Protein AF-A0AAV5VRU4-F1 (afdb_monomer)

Organism: NCBI:txid1538716

Sequence (113 aa):
GLPNIFQPGEAIVFGYFFLVVPVAFGYLAVTRVRVSSKDISRKERVRERERFLIKILTIHALLPLTMFFALCCSASVMLGFYHPELESLTFMMGMIPPVLNPVITVWFMKPYR

Foldseek 3Di:
DQDDCVPVVSVVVLVVLVPPLVVVLVVLVVVLVVLVVVLPDDDPVVVVVSVVVNVLSVLVNVLSVLQVQLNVLVVCVVVVVDDPVSVVSSVVSVVVNVVVPVVSVVVVVPDDD

Solvent-accessible surface area (backbone atoms only — not comparable to full-atom values): 6425 Å² total; per-residue (Å²): 128,82,77,58,64,88,41,70,70,49,35,52,53,50,51,48,51,66,52,50,50,57,51,52,38,51,53,46,52,52,50,51,52,56,54,64,66,60,62,84,79,64,60,74,82,55,50,57,60,48,52,53,51,49,51,53,49,54,56,61,49,48,44,45,51,38,44,50,51,21,49,54,42,50,51,43,38,72,74,67,58,77,46,74,66,50,56,53,49,25,54,56,34,59,48,47,46,75,59,46,52,58,54,51,51,60,67,67,60,59,76,94,123

Radius of gyration: 18.15 Å; Cα contacts (8 Å, |Δi|>4): 58; chains: 1; bounding box: 44×24×53 Å

Secondary structure (DSSP, 8-state):
----TTSHHHHHHHHHHHHHHHHHHHHHHHHHHHHHHHGGG--HHHHHHHHHHHHHHHHHHHHHHHHHHHHHHHHHHHTT---HHHHHHHHHHHHHHHHHHHHHHHHH-----

Mean predicted aligned error: 10.63 Å

Structure (mmCIF, N/CA/C/O backbone):
data_AF-A0AAV5VRU4-F1
#
_entry.id   AF-A0AAV5VRU4-F1
#
loop_
_atom_site.group_PDB
_atom_site.id
_atom_site.type_symbol
_atom_site.label_atom_id
_atom_site.label_alt_id
_atom_site.label_comp_id
_atom_site.label_asym_id
_atom_site.label_entity_id
_atom_site.label_seq_id
_atom_site.pdbx_PDB_ins_code
_atom_site.Cartn_x
_atom_site.Cartn_y
_atom_site.Cartn_z
_atom_site.occupancy
_atom_site.B_iso_or_equiv
_atom_site.auth_seq_id
_atom_site.auth_comp_id
_atom_site.auth_asym_id
_atom_site.auth_atom_id
_atom_site.pdbx_PDB_model_num
ATOM 1 N N . GLY A 1 1 ? 4.895 -6.724 -17.578 1.00 56.03 1 GLY A N 1
ATOM 2 C CA . GLY A 1 1 ? 5.966 -5.729 -17.449 1.00 56.03 1 GLY A CA 1
ATOM 3 C C . GLY A 1 1 ? 5.362 -4.452 -16.929 1.00 56.03 1 GLY A C 1
ATOM 4 O O . GLY A 1 1 ? 4.204 -4.192 -17.245 1.00 56.03 1 GLY A O 1
ATOM 5 N N . LEU A 1 2 ? 6.104 -3.708 -16.112 1.00 60.56 2 LEU A N 1
ATOM 6 C CA . LEU A 1 2 ? 5.722 -2.365 -15.670 1.00 60.56 2 LEU A CA 1
ATOM 7 C C . LEU A 1 2 ? 5.280 -1.487 -16.860 1.00 60.56 2 LEU A C 1
ATOM 9 O O . LEU A 1 2 ? 5.852 -1.616 -17.946 1.00 60.56 2 LEU A O 1
ATOM 13 N N . PRO A 1 3 ? 4.267 -0.621 -16.668 1.00 61.91 3 PRO A N 1
ATOM 14 C CA . PRO A 1 3 ? 3.760 0.250 -17.721 1.00 61.91 3 PRO A CA 1
ATOM 15 C C . PRO A 1 3 ? 4.874 1.133 -18.293 1.00 61.91 3 PRO A C 1
ATOM 17 O O . PRO A 1 3 ? 5.685 1.707 -17.561 1.00 61.91 3 PRO A O 1
ATOM 20 N N . ASN A 1 4 ? 4.904 1.231 -19.616 1.00 66.75 4 ASN A N 1
ATOM 21 C CA . ASN A 1 4 ? 5.829 2.045 -20.375 1.00 66.75 4 ASN A CA 1
ATOM 22 C C . ASN A 1 4 ? 5.389 3.512 -20.270 1.00 66.75 4 ASN A C 1
ATOM 24 O O . ASN A 1 4 ? 4.508 3.979 -20.986 1.00 66.75 4 ASN A O 1
ATOM 28 N N . ILE A 1 5 ? 6.059 4.272 -19.407 1.00 63.94 5 ILE A N 1
ATOM 29 C CA . ILE A 1 5 ? 5.845 5.717 -19.184 1.00 63.94 5 ILE A CA 1
ATOM 30 C C . ILE A 1 5 ? 5.956 6.592 -20.446 1.00 63.94 5 ILE A C 1
ATOM 32 O O . ILE A 1 5 ? 5.532 7.744 -20.432 1.00 63.94 5 ILE A O 1
ATOM 36 N N . PHE A 1 6 ? 6.488 6.065 -21.550 1.00 68.00 6 PHE A N 1
ATOM 37 C CA . PHE A 1 6 ? 6.502 6.748 -22.847 1.00 68.00 6 PHE A CA 1
ATOM 38 C C . PHE A 1 6 ? 5.152 6.703 -23.578 1.00 68.00 6 PHE A C 1
ATOM 40 O O . PHE A 1 6 ? 4.946 7.466 -24.521 1.00 68.00 6 PHE A O 1
ATOM 47 N N . GLN A 1 7 ? 4.218 5.846 -23.151 1.00 78.50 7 GLN A N 1
ATOM 48 C CA . GLN A 1 7 ? 2.840 5.903 -23.616 1.00 78.50 7 GLN A CA 1
ATOM 49 C C . GLN A 1 7 ? 2.049 6.909 -22.766 1.00 78.50 7 GLN A C 1
ATOM 51 O O . GLN A 1 7 ? 1.957 6.758 -21.545 1.00 78.50 7 GLN A O 1
ATOM 56 N N . PRO A 1 8 ? 1.428 7.927 -23.389 1.00 74.19 8 PRO A N 1
ATOM 57 C CA . PRO A 1 8 ? 0.797 9.026 -22.660 1.00 74.19 8 PRO A CA 1
ATOM 58 C C . PRO A 1 8 ? -0.355 8.559 -21.760 1.00 74.19 8 PRO A C 1
ATOM 60 O O . PRO A 1 8 ? -0.552 9.114 -20.684 1.00 74.19 8 PRO A O 1
ATOM 63 N N . GLY A 1 9 ? -1.088 7.511 -22.154 1.00 75.50 9 GLY A N 1
ATOM 64 C CA . GLY A 1 9 ? -2.160 6.944 -21.331 1.00 75.50 9 GLY A CA 1
ATOM 65 C C . GLY A 1 9 ? -1.646 6.312 -20.036 1.00 75.50 9 GLY A C 1
ATOM 66 O O . GLY A 1 9 ? -2.201 6.546 -18.965 1.00 75.50 9 GLY A O 1
ATOM 67 N N . GLU A 1 10 ? -0.548 5.565 -20.112 1.00 72.00 10 GLU A N 1
ATOM 68 C CA . GLU A 1 10 ? 0.027 4.873 -18.958 1.00 72.00 10 GLU A CA 1
ATOM 69 C C . GLU A 1 10 ? 0.714 5.848 -17.990 1.00 72.00 10 GLU A C 1
ATOM 71 O O . GLU A 1 10 ? 0.590 5.705 -16.773 1.00 72.00 10 GLU A O 1
ATOM 76 N N . ALA A 1 11 ? 1.344 6.904 -18.516 1.00 74.88 11 ALA A N 1
ATOM 77 C CA . ALA A 1 11 ? 1.933 7.977 -17.716 1.00 74.88 11 ALA A CA 1
ATOM 78 C C . ALA A 1 11 ? 0.888 8.749 -16.889 1.00 74.88 11 ALA A C 1
ATOM 80 O O . ALA A 1 11 ? 1.128 9.058 -15.720 1.00 74.88 11 ALA A O 1
ATOM 81 N N . ILE A 1 12 ? -0.288 9.028 -17.465 1.00 78.69 12 ILE A N 1
ATOM 82 C CA . ILE A 1 12 ? -1.388 9.711 -16.763 1.00 78.69 12 ILE A CA 1
ATOM 83 C C . ILE A 1 12 ? -1.913 8.847 -15.614 1.00 78.69 12 ILE A C 1
ATOM 85 O O . ILE A 1 12 ? -2.106 9.342 -14.502 1.00 78.69 12 ILE A O 1
ATOM 89 N N . VAL A 1 13 ? -2.115 7.551 -15.864 1.00 77.25 13 VAL A N 1
ATOM 90 C CA . VAL A 1 13 ? -2.581 6.605 -14.843 1.00 77.25 13 VAL A CA 1
ATOM 91 C C . VAL A 1 13 ? -1.555 6.488 -13.716 1.00 77.25 13 VAL A C 1
ATOM 93 O O . VAL A 1 13 ? -1.921 6.575 -12.543 1.00 77.25 13 VAL A O 1
ATOM 96 N N . PHE A 1 14 ? -0.269 6.373 -14.051 1.00 74.75 14 PHE A N 1
ATOM 97 C CA . PHE A 1 14 ? 0.805 6.346 -13.062 1.00 74.75 14 PHE A CA 1
ATOM 98 C C . PHE A 1 14 ? 0.834 7.623 -12.212 1.00 74.75 14 PHE A C 1
ATOM 100 O O . PHE A 1 14 ? 0.852 7.543 -10.984 1.00 74.75 14 PHE A O 1
ATOM 107 N N . GLY A 1 15 ? 0.752 8.799 -12.843 1.00 78.62 15 GLY A N 1
ATOM 108 C CA . GLY A 1 15 ? 0.697 10.084 -12.142 1.00 78.62 15 GLY A CA 1
ATOM 109 C C . GLY A 1 15 ? -0.512 10.208 -11.210 1.00 78.62 15 GLY A C 1
ATOM 110 O O . GLY A 1 15 ? -0.378 10.686 -10.082 1.00 78.62 15 GLY A O 1
ATOM 111 N N . TYR A 1 16 ? -1.679 9.717 -11.634 1.00 80.06 16 TYR A N 1
ATOM 112 C CA . TYR A 1 16 ? -2.881 9.676 -10.801 1.00 80.06 16 TYR A CA 1
ATOM 113 C C . TYR A 1 16 ? -2.680 8.809 -9.552 1.00 80.06 16 TYR A C 1
ATOM 115 O O . TYR A 1 16 ? -2.936 9.268 -8.438 1.00 80.06 16 TYR A O 1
ATOM 123 N N . PHE A 1 17 ? -2.167 7.584 -9.705 1.00 75.69 17 PHE A N 1
ATOM 124 C CA . PHE A 1 17 ? -1.892 6.705 -8.565 1.00 75.69 17 PHE A CA 1
ATOM 125 C C . PHE A 1 17 ? -0.823 7.281 -7.633 1.00 75.69 17 PHE A C 1
ATOM 127 O O . PHE A 1 17 ? -0.974 7.208 -6.412 1.00 75.69 17 PHE A O 1
ATOM 134 N N . PHE A 1 18 ? 0.210 7.911 -8.192 1.00 78.81 18 PHE A N 1
ATOM 135 C CA . PHE A 1 18 ? 1.272 8.543 -7.419 1.00 78.81 18 PHE A CA 1
ATOM 136 C C . PHE A 1 18 ? 0.771 9.722 -6.573 1.00 78.81 18 PHE A C 1
ATOM 138 O O . PHE A 1 18 ? 1.320 9.981 -5.510 1.00 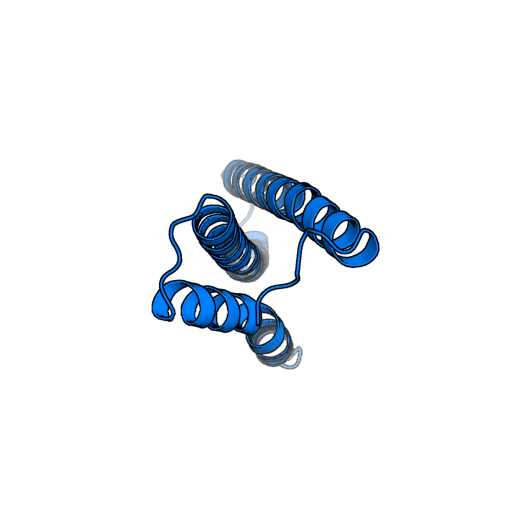78.81 18 PHE A O 1
ATOM 145 N N . LEU A 1 19 ? -0.288 10.419 -6.995 1.00 79.19 19 LEU A N 1
ATOM 146 C CA . LEU A 1 19 ? -0.898 11.509 -6.225 1.00 79.19 19 LEU A CA 1
ATOM 147 C C . LEU A 1 19 ? -1.964 11.020 -5.241 1.00 79.19 19 LEU A C 1
ATOM 149 O O . LEU A 1 19 ? -1.979 11.424 -4.078 1.00 79.19 19 LEU A O 1
ATOM 153 N N . VAL A 1 20 ? -2.867 10.150 -5.690 1.00 79.25 20 VAL A N 1
ATOM 154 C CA . VAL A 1 20 ? -4.035 9.742 -4.900 1.00 79.25 20 VAL A CA 1
ATOM 155 C C . VAL A 1 20 ? -3.644 8.836 -3.738 1.00 79.25 20 VAL A C 1
ATOM 157 O O . VAL A 1 20 ? -4.176 8.994 -2.639 1.00 79.25 20 VAL A O 1
ATOM 160 N N . VAL A 1 21 ? -2.698 7.913 -3.937 1.00 77.69 21 VAL A N 1
ATOM 161 C CA . VAL A 1 21 ? -2.325 6.935 -2.904 1.00 77.69 21 VAL A CA 1
ATOM 162 C C . VAL A 1 21 ? -1.638 7.593 -1.696 1.00 77.69 21 VAL A C 1
ATOM 164 O O . VAL A 1 21 ? -2.064 7.310 -0.573 1.00 77.69 21 VAL A O 1
ATOM 167 N N . PRO A 1 22 ? -0.661 8.513 -1.844 1.00 77.12 22 PRO A N 1
ATOM 168 C CA . PRO A 1 22 ? -0.075 9.211 -0.698 1.00 77.12 22 PRO A CA 1
ATOM 169 C C . PRO A 1 22 ? -1.063 10.137 0.013 1.00 77.12 22 PRO A C 1
ATOM 171 O O . PRO A 1 22 ? -1.045 10.220 1.240 1.00 77.12 22 PRO A O 1
ATOM 174 N N . VAL A 1 23 ? -1.959 10.802 -0.728 1.00 80.25 23 VAL A N 1
ATOM 175 C CA . VAL A 1 23 ? -3.003 11.657 -0.137 1.00 80.25 23 VAL A CA 1
ATOM 176 C C . VAL A 1 23 ? -3.986 10.821 0.683 1.00 80.25 23 VAL A C 1
ATOM 178 O O . VAL A 1 23 ? -4.293 11.172 1.824 1.00 80.25 23 VAL A O 1
ATOM 181 N N . ALA A 1 24 ? -4.435 9.682 0.150 1.00 76.94 24 ALA A N 1
ATOM 182 C CA . ALA A 1 24 ? -5.297 8.748 0.868 1.00 76.94 24 ALA A CA 1
ATOM 183 C C . ALA A 1 24 ? -4.597 8.159 2.105 1.00 76.94 24 ALA A C 1
ATOM 185 O O . ALA A 1 24 ? -5.202 8.083 3.178 1.00 76.94 24 ALA A O 1
ATOM 186 N N . PHE A 1 25 ? -3.312 7.805 1.991 1.00 77.12 25 PHE A N 1
ATOM 187 C CA . PHE A 1 25 ? -2.499 7.352 3.120 1.00 77.12 25 PHE A CA 1
ATOM 188 C C . PHE A 1 25 ? -2.387 8.430 4.207 1.00 77.12 25 PHE A C 1
ATOM 190 O O . PHE A 1 25 ? -2.643 8.152 5.379 1.00 77.12 25 PHE A O 1
ATOM 197 N N . GLY A 1 26 ? -2.083 9.673 3.826 1.00 77.75 26 GLY A N 1
ATOM 198 C CA . GLY A 1 26 ? -2.009 10.809 4.745 1.00 77.75 26 GLY A CA 1
ATOM 199 C C . GLY A 1 26 ? -3.339 11.071 5.454 1.00 77.75 26 GLY A C 1
ATOM 200 O O . GLY A 1 26 ? -3.372 11.244 6.673 1.00 77.75 26 GLY A O 1
ATOM 201 N N . TYR A 1 27 ? -4.454 11.018 4.723 1.00 79.50 27 TYR A N 1
ATOM 202 C CA . TYR A 1 27 ? -5.793 11.157 5.297 1.00 79.50 27 TYR A CA 1
ATOM 203 C C . TYR A 1 27 ? -6.107 10.051 6.319 1.00 79.50 27 TYR A C 1
ATOM 205 O O . TYR A 1 27 ? -6.612 10.331 7.413 1.00 79.50 27 TYR A O 1
ATOM 213 N N . LEU A 1 28 ? -5.766 8.796 6.009 1.00 74.12 28 LEU A N 1
ATOM 214 C CA . LEU A 1 28 ? -5.948 7.658 6.916 1.00 74.12 28 LEU A CA 1
ATOM 215 C C . LEU A 1 28 ? -5.044 7.740 8.156 1.00 74.12 28 LEU A C 1
ATOM 217 O O . LEU A 1 28 ? -5.497 7.482 9.272 1.00 74.12 28 LEU A O 1
ATOM 221 N N . ALA A 1 29 ? -3.793 8.175 8.001 1.00 75.25 29 ALA A N 1
ATOM 222 C CA . ALA A 1 29 ? -2.889 8.405 9.125 1.00 75.25 29 ALA A CA 1
ATOM 223 C C . ALA A 1 29 ? -3.418 9.507 10.063 1.00 75.25 29 ALA A C 1
ATOM 225 O O . ALA A 1 29 ? -3.484 9.313 11.281 1.00 75.25 29 ALA A O 1
ATOM 226 N N . VAL A 1 30 ? -3.870 10.638 9.509 1.00 78.94 30 VAL A N 1
ATOM 227 C CA . VAL A 1 30 ? -4.432 11.757 10.286 1.00 78.94 30 VAL A CA 1
ATOM 228 C C . VAL A 1 30 ? -5.717 11.349 11.006 1.00 78.94 30 VAL A C 1
ATOM 230 O O . VAL A 1 30 ? -5.893 11.671 12.183 1.00 78.94 30 VAL A O 1
ATOM 233 N N . THR A 1 31 ? -6.619 10.628 10.339 1.00 73.50 31 THR A N 1
ATOM 234 C CA . THR A 1 31 ? -7.854 10.138 10.970 1.00 73.50 31 THR A CA 1
ATOM 235 C C . THR A 1 31 ? -7.569 9.126 12.078 1.00 73.50 31 THR A C 1
ATOM 237 O O . THR A 1 31 ? -8.174 9.243 13.143 1.00 73.50 31 THR A O 1
ATOM 240 N N . ARG A 1 32 ? -6.589 8.222 11.921 1.00 70.19 32 ARG A N 1
ATOM 241 C CA . ARG A 1 32 ? -6.145 7.318 13.000 1.00 70.19 32 ARG A CA 1
ATOM 242 C C . ARG A 1 32 ? -5.665 8.091 14.229 1.00 70.19 32 ARG A C 1
ATOM 244 O O . ARG A 1 32 ? -6.095 7.793 15.341 1.00 70.19 32 ARG A O 1
ATOM 251 N N . VAL A 1 33 ? -4.800 9.090 14.039 1.00 70.56 33 VAL A N 1
ATOM 252 C CA . VAL A 1 33 ? -4.268 9.907 15.145 1.00 70.56 33 VAL A CA 1
ATOM 253 C C . VAL A 1 33 ? -5.387 10.699 15.826 1.00 70.56 33 VAL A C 1
ATOM 255 O O . VAL A 1 33 ? -5.472 10.718 17.053 1.00 70.56 33 VAL A O 1
ATOM 258 N N . ARG A 1 34 ? -6.309 11.286 15.049 1.00 73.00 34 ARG A N 1
ATOM 259 C CA . ARG A 1 34 ? -7.470 12.015 15.587 1.00 73.00 34 ARG A CA 1
ATOM 260 C C . ARG A 1 34 ? -8.422 11.124 16.383 1.00 73.00 34 ARG A C 1
ATOM 262 O O . ARG A 1 34 ? -8.946 11.574 17.396 1.00 73.00 34 ARG A O 1
ATOM 269 N N . VAL A 1 35 ? -8.661 9.891 15.937 1.00 67.06 35 VAL A N 1
ATOM 270 C CA . VAL A 1 35 ? -9.515 8.928 16.651 1.00 67.06 35 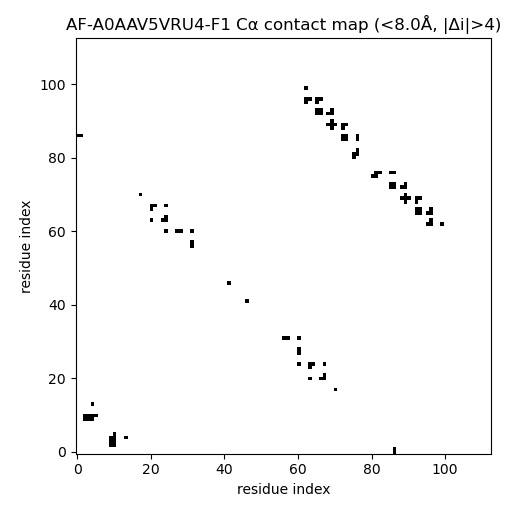VAL A CA 1
ATOM 271 C C . VAL A 1 35 ? -8.825 8.453 17.930 1.00 67.06 35 VAL A C 1
ATOM 273 O O . VAL A 1 35 ? -9.426 8.523 18.996 1.00 67.06 35 VAL A O 1
ATOM 276 N N . SER A 1 36 ? -7.538 8.095 17.860 1.00 62.59 36 SER A N 1
ATOM 277 C CA . SER A 1 36 ? -6.758 7.662 19.029 1.00 62.59 36 SER A CA 1
ATOM 278 C C . SER A 1 36 ? -6.641 8.741 20.111 1.00 62.59 36 SER A C 1
ATOM 280 O O . SER A 1 36 ? -6.552 8.415 21.290 1.00 62.59 36 SER A O 1
ATOM 282 N N . SER A 1 37 ? -6.632 10.022 19.732 1.00 61.22 37 SER A N 1
ATOM 283 C CA . SER A 1 37 ? -6.545 11.137 20.682 1.00 61.22 37 SER A CA 1
ATOM 284 C C . SER A 1 37 ? -7.876 11.443 21.385 1.00 61.22 37 SER A C 1
ATOM 286 O O . SER A 1 37 ? -7.862 11.994 22.484 1.00 61.22 37 SER A O 1
ATOM 288 N N . LYS A 1 38 ? -9.022 11.077 20.795 1.00 61.47 38 LYS A N 1
ATOM 289 C CA . LYS A 1 38 ? -10.359 11.296 21.383 1.00 61.47 38 LYS A CA 1
ATOM 290 C C . LYS A 1 38 ? -10.788 10.201 22.369 1.00 61.47 38 LYS A C 1
ATOM 292 O O . LYS A 1 38 ? -11.743 10.398 23.117 1.00 61.47 38 LYS A O 1
ATOM 297 N N . ASP A 1 39 ? -10.058 9.091 22.407 1.00 55.41 39 ASP A N 1
ATOM 298 C CA . ASP A 1 39 ? -10.379 7.881 23.178 1.00 55.41 39 ASP A CA 1
ATOM 299 C C . ASP A 1 39 ? -10.162 8.015 24.701 1.00 55.41 39 ASP A C 1
ATOM 301 O O . ASP A 1 39 ? -10.567 7.150 25.475 1.00 55.41 39 ASP A O 1
ATOM 305 N N . ILE A 1 40 ? -9.549 9.109 25.168 1.00 56.72 40 ILE A N 1
ATOM 306 C CA . ILE A 1 40 ? -9.162 9.281 26.581 1.00 56.72 40 ILE A CA 1
ATOM 307 C C . ILE A 1 40 ? -10.375 9.589 27.495 1.00 56.72 40 ILE A C 1
ATOM 309 O O . ILE A 1 40 ? -10.275 9.449 28.710 1.00 56.72 40 ILE A O 1
ATOM 3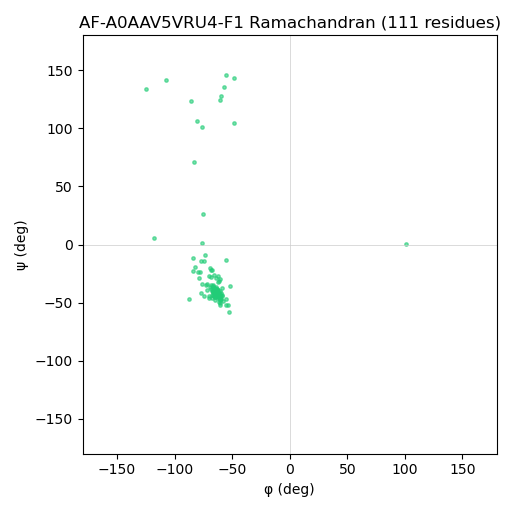13 N N . SER A 1 41 ? -11.549 9.950 26.951 1.00 55.56 41 SER A N 1
ATOM 314 C CA . SER A 1 41 ? -12.667 10.508 27.746 1.00 55.56 41 SER A CA 1
ATOM 315 C C . SER A 1 41 ? -13.981 9.691 27.757 1.00 55.56 41 SER A C 1
ATOM 317 O O . SER A 1 41 ? -14.980 10.150 28.313 1.00 55.56 41 SER A O 1
ATOM 319 N N . ARG A 1 42 ? -14.054 8.485 27.165 1.00 54.06 42 ARG A N 1
ATOM 320 C CA . ARG A 1 42 ? -15.353 7.820 26.886 1.00 54.06 42 ARG A CA 1
ATOM 321 C C . ARG A 1 42 ? -15.696 6.602 27.769 1.00 54.06 42 ARG A C 1
ATOM 323 O O . ARG A 1 42 ? -14.849 5.777 28.092 1.00 54.06 42 ARG A O 1
ATOM 330 N N . LYS A 1 43 ? -16.989 6.496 28.135 1.00 56.09 43 LYS A N 1
ATOM 331 C CA . LYS A 1 43 ? -17.606 5.455 28.997 1.00 56.09 43 LYS A CA 1
ATOM 332 C C . LYS A 1 43 ? -17.359 4.020 28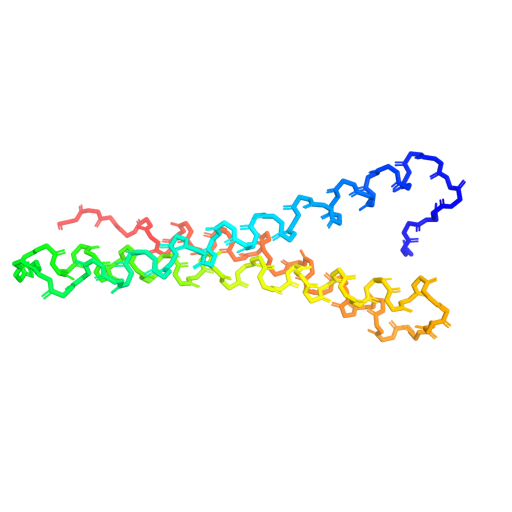.493 1.00 56.09 43 LYS A C 1
ATOM 334 O O . LYS A 1 43 ? -17.427 3.756 27.294 1.00 56.09 43 LYS A O 1
ATOM 339 N N . GLU A 1 44 ? -17.208 3.070 29.420 1.00 58.47 44 GLU A N 1
ATOM 340 C CA . GLU A 1 44 ? -16.807 1.666 29.180 1.00 58.47 44 GLU A CA 1
ATOM 341 C C . GLU A 1 44 ? -17.620 0.899 28.120 1.00 58.47 44 GLU A C 1
ATOM 343 O O . GLU A 1 44 ? -17.030 0.147 27.348 1.00 58.47 44 GLU A O 1
ATOM 348 N N . ARG A 1 45 ? -18.937 1.126 27.991 1.00 54.31 45 ARG A N 1
ATOM 349 C CA . ARG A 1 45 ? -19.765 0.490 26.937 1.00 54.31 45 ARG A CA 1
ATOM 350 C C . ARG A 1 45 ? -19.475 0.993 25.522 1.00 54.31 45 ARG A C 1
ATOM 352 O O . ARG A 1 45 ? -19.700 0.270 24.556 1.00 54.31 45 ARG A O 1
ATOM 359 N N . VAL A 1 46 ? -19.002 2.229 25.377 1.00 59.16 46 VAL A N 1
ATOM 360 C CA . VAL A 1 46 ? -18.618 2.770 24.063 1.00 59.16 46 VAL A CA 1
ATOM 361 C C . VAL A 1 46 ? -17.243 2.240 23.649 1.00 59.16 46 VAL A C 1
ATOM 363 O O . VAL A 1 46 ? -17.009 1.979 22.471 1.00 59.16 46 VAL A O 1
ATOM 366 N N . ARG A 1 47 ? -16.402 1.931 24.641 1.00 62.09 47 ARG A N 1
ATOM 367 C CA . ARG A 1 47 ? -15.032 1.433 24.493 1.00 62.09 47 ARG A CA 1
ATOM 368 C C . ARG A 1 47 ? -14.929 0.075 23.788 1.00 62.09 47 ARG A C 1
ATOM 370 O O . ARG A 1 47 ? -13.902 -0.212 23.180 1.00 62.09 47 ARG A O 1
ATOM 377 N N . GLU A 1 48 ? -15.950 -0.782 23.858 1.00 65.69 48 GLU A N 1
ATOM 378 C CA . GLU A 1 48 ? -15.967 -2.054 23.110 1.00 65.69 48 GLU A CA 1
ATOM 379 C C . GLU A 1 48 ? -16.242 -1.845 21.619 1.00 65.69 48 GLU A C 1
ATOM 381 O O . GLU A 1 48 ? -15.527 -2.394 20.777 1.00 65.69 48 GLU A O 1
ATOM 386 N N . ARG A 1 49 ? -17.223 -0.997 21.281 1.00 64.38 49 ARG A N 1
ATOM 387 C CA . ARG A 1 49 ? -17.512 -0.633 19.886 1.00 64.38 49 ARG A CA 1
ATOM 388 C C . ARG A 1 49 ? -16.362 0.164 19.270 1.00 64.38 49 ARG A C 1
ATOM 390 O O . ARG A 1 49 ? -15.980 -0.113 18.138 1.00 64.38 49 ARG A O 1
ATOM 397 N N . GLU A 1 50 ? -15.767 1.091 20.020 1.00 67.69 50 GLU A N 1
ATOM 398 C CA . GLU A 1 50 ? -14.576 1.837 19.591 1.00 67.69 50 GLU A CA 1
ATOM 399 C C . GLU A 1 50 ? -13.371 0.918 19.387 1.00 67.69 50 GLU A C 1
ATOM 401 O O . GLU A 1 50 ? -12.725 1.013 18.350 1.00 67.69 50 GLU A O 1
ATOM 406 N N . ARG A 1 51 ? -13.115 -0.057 20.272 1.00 68.38 51 ARG A N 1
ATOM 407 C CA . ARG A 1 51 ? -12.046 -1.050 20.051 1.00 68.38 51 ARG A CA 1
ATOM 408 C C . ARG A 1 51 ? -12.236 -1.854 18.769 1.00 68.38 51 ARG A C 1
ATOM 410 O O . ARG A 1 51 ? -11.254 -2.164 18.095 1.00 68.38 51 ARG A O 1
ATOM 417 N N . PHE A 1 52 ? -13.474 -2.193 18.423 1.00 70.19 52 PHE A N 1
ATOM 418 C CA . PHE A 1 52 ? -13.776 -2.885 17.174 1.00 70.19 52 PHE A CA 1
ATOM 419 C C . PHE A 1 52 ? -13.518 -1.988 15.956 1.00 70.19 52 PHE A C 1
ATOM 421 O O . PHE A 1 52 ? -12.864 -2.407 15.002 1.00 70.19 52 PHE A O 1
ATOM 428 N N . LEU A 1 53 ? -13.940 -0.725 16.032 1.00 70.19 53 LEU A N 1
ATOM 429 C CA . LEU A 1 53 ? -13.723 0.272 14.985 1.00 70.19 53 LEU A CA 1
ATOM 430 C C . LEU A 1 53 ? -12.237 0.602 14.799 1.00 70.19 53 LEU A C 1
ATOM 432 O O . LEU A 1 53 ? -11.770 0.727 13.673 1.00 70.19 53 LEU A O 1
ATOM 436 N N . ILE A 1 54 ? -11.473 0.670 15.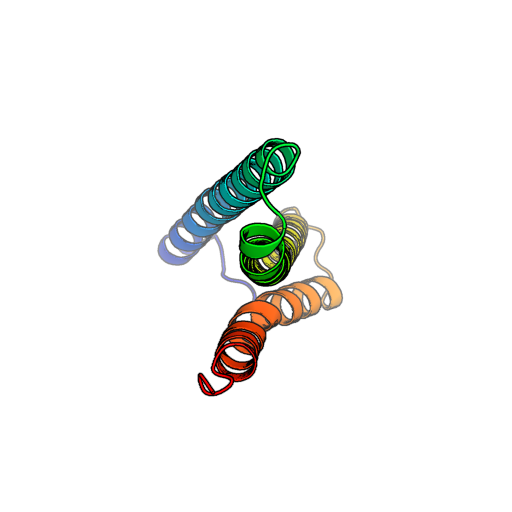889 1.00 69.62 54 ILE A N 1
ATOM 437 C CA . ILE A 1 54 ? -10.025 0.882 15.866 1.00 69.62 54 ILE A CA 1
ATOM 438 C C . ILE A 1 54 ? -9.321 -0.314 15.229 1.00 69.62 54 ILE A C 1
ATOM 440 O O . ILE A 1 54 ? -8.416 -0.097 14.433 1.00 69.62 54 ILE A O 1
ATOM 444 N N . LYS A 1 55 ? -9.757 -1.557 15.492 1.00 72.38 55 LYS A N 1
ATOM 445 C CA . LYS A 1 55 ? -9.231 -2.748 14.799 1.00 72.38 55 LYS A CA 1
ATOM 446 C C . LYS A 1 55 ? -9.471 -2.682 13.287 1.00 72.38 55 LYS A C 1
ATOM 448 O O . LYS A 1 55 ? -8.527 -2.881 12.523 1.00 72.38 55 LYS A O 1
ATOM 453 N N . ILE A 1 56 ? -10.690 -2.339 12.859 1.00 74.62 56 ILE A N 1
ATOM 454 C CA . ILE A 1 56 ? -11.026 -2.105 11.440 1.00 74.62 56 ILE A CA 1
ATOM 455 C C . ILE A 1 56 ? -10.091 -1.046 10.856 1.00 74.62 56 ILE A C 1
ATOM 457 O O . ILE A 1 56 ? -9.430 -1.277 9.846 1.00 74.62 56 ILE A O 1
ATOM 461 N N . LEU A 1 57 ? -9.984 0.098 11.531 1.00 69.81 57 LEU A N 1
ATOM 462 C CA . LEU A 1 57 ? -9.192 1.230 11.073 1.00 69.81 57 LEU A CA 1
ATOM 463 C C . LEU A 1 57 ? -7.697 0.897 11.009 1.00 69.81 57 LEU A C 1
ATOM 465 O O . LEU A 1 57 ? -7.025 1.329 10.082 1.00 69.81 57 LEU A O 1
ATOM 469 N N . THR A 1 58 ? -7.165 0.098 11.941 1.00 71.06 58 THR A N 1
ATOM 470 C CA . THR A 1 58 ? -5.769 -0.361 11.885 1.00 71.06 58 THR A CA 1
ATOM 471 C C . THR A 1 58 ? -5.510 -1.279 10.700 1.00 71.06 58 THR A C 1
ATOM 473 O O . THR A 1 58 ? -4.471 -1.142 10.062 1.00 71.06 58 THR A O 1
ATOM 476 N N . ILE A 1 59 ? -6.452 -2.162 10.359 1.00 73.50 59 ILE A N 1
ATOM 477 C CA . ILE A 1 59 ? -6.314 -3.043 9.197 1.00 73.50 59 ILE A CA 1
ATOM 478 C C . ILE A 1 59 ? -6.416 -2.221 7.900 1.00 73.50 59 ILE A C 1
ATOM 480 O O . ILE A 1 59 ? -5.573 -2.352 7.013 1.00 73.50 59 ILE A O 1
ATOM 484 N N . HIS A 1 60 ? -7.378 -1.297 7.823 1.00 73.25 60 HIS A N 1
ATOM 485 C CA . HIS A 1 60 ? -7.508 -0.372 6.694 1.00 73.25 60 HIS A CA 1
ATOM 486 C C . HIS A 1 60 ? -6.380 0.653 6.587 1.00 73.25 60 HIS A C 1
ATOM 488 O O . HIS A 1 60 ? -6.145 1.140 5.492 1.00 73.25 60 HIS A O 1
ATOM 494 N N . ALA A 1 61 ? -5.655 0.959 7.662 1.00 70.88 61 ALA A N 1
ATOM 495 C CA . ALA A 1 61 ? -4.453 1.790 7.610 1.00 70.88 61 ALA A CA 1
ATOM 496 C C . ALA A 1 61 ? -3.216 1.011 7.127 1.00 70.88 61 ALA A C 1
ATOM 498 O O . ALA A 1 61 ? -2.290 1.612 6.587 1.00 70.88 61 ALA A O 1
ATOM 499 N N . LEU A 1 62 ? -3.202 -0.317 7.282 1.00 72.44 62 LEU A N 1
ATOM 500 C CA . LEU A 1 62 ? -2.105 -1.175 6.822 1.00 72.44 62 LEU A CA 1
ATOM 501 C C . LEU A 1 62 ? -2.143 -1.387 5.297 1.00 72.44 62 LEU A C 1
ATOM 503 O O . LEU A 1 62 ? -1.109 -1.432 4.639 1.00 72.44 62 LEU A O 1
ATOM 507 N N . LEU A 1 63 ? -3.349 -1.433 4.729 1.00 74.88 63 LEU A N 1
ATOM 508 C CA . LEU A 1 63 ? -3.622 -1.539 3.291 1.00 74.88 63 LEU A CA 1
ATOM 509 C C . LEU A 1 63 ? -2.913 -0.467 2.428 1.00 74.88 63 LEU A C 1
ATOM 511 O O . LEU A 1 63 ? -2.119 -0.827 1.558 1.00 74.88 63 LEU A O 1
ATOM 515 N N . PRO A 1 64 ? -3.112 0.843 2.652 1.00 72.56 64 PRO A N 1
ATOM 516 C CA . PRO A 1 64 ? -2.447 1.889 1.879 1.00 72.56 64 PRO A CA 1
ATOM 517 C C . PRO A 1 64 ? -0.937 1.962 2.153 1.00 72.56 64 PRO A C 1
ATOM 519 O O . PRO A 1 64 ? -0.204 2.462 1.305 1.00 72.56 64 PRO A O 1
ATOM 522 N N . LEU A 1 65 ? -0.449 1.428 3.281 1.00 76.19 65 LEU A N 1
ATOM 523 C CA . LEU A 1 65 ? 0.987 1.345 3.568 1.00 76.19 65 LEU A CA 1
ATOM 524 C C . LEU A 1 65 ? 1.692 0.383 2.600 1.00 76.19 65 LEU A C 1
ATOM 526 O O . LEU A 1 65 ? 2.759 0.702 2.079 1.00 76.19 65 LEU A O 1
ATOM 530 N N . THR A 1 66 ? 1.060 -0.755 2.293 1.00 78.94 66 THR A N 1
ATOM 531 C CA . THR A 1 66 ? 1.577 -1.698 1.283 1.00 78.94 66 THR A CA 1
ATOM 532 C C . THR A 1 66 ? 1.596 -1.091 -0.122 1.00 78.94 66 THR A C 1
ATOM 534 O O . THR A 1 66 ? 2.569 -1.261 -0.854 1.00 78.94 66 THR A O 1
ATOM 537 N N . MET A 1 67 ? 0.583 -0.287 -0.468 1.00 77.12 67 MET A N 1
ATOM 538 C CA . MET A 1 67 ? 0.519 0.425 -1.751 1.00 77.12 67 MET A CA 1
ATOM 539 C C . MET A 1 67 ? 1.574 1.526 -1.863 1.00 77.12 67 MET A C 1
ATOM 541 O O . MET A 1 67 ? 2.167 1.702 -2.924 1.00 77.12 67 MET A O 1
ATOM 545 N N . PHE A 1 68 ? 1.851 2.245 -0.774 1.00 79.50 68 PHE A N 1
ATOM 546 C CA . PHE A 1 68 ? 2.928 3.232 -0.745 1.00 79.50 68 PHE A CA 1
ATOM 547 C C . PHE A 1 68 ? 4.292 2.575 -0.990 1.00 79.50 68 PHE A C 1
ATOM 549 O O . PHE A 1 68 ? 5.083 3.073 -1.786 1.00 79.50 68 PHE A O 1
ATOM 556 N N . PHE A 1 69 ? 4.538 1.413 -0.379 1.00 81.19 69 PHE A N 1
ATOM 557 C CA . PHE A 1 69 ? 5.769 0.655 -0.598 1.00 81.19 69 PHE A CA 1
ATOM 558 C C . PHE A 1 69 ? 5.901 0.166 -2.049 1.00 81.19 69 PHE A C 1
ATOM 560 O O . PHE A 1 69 ? 6.969 0.298 -2.646 1.00 81.19 69 PHE A O 1
ATOM 567 N N . ALA A 1 70 ? 4.807 -0.322 -2.647 1.00 81.94 70 ALA A N 1
ATOM 568 C CA . ALA A 1 70 ? 4.768 -0.699 -4.061 1.00 81.94 70 ALA A CA 1
ATOM 569 C C . ALA A 1 70 ? 5.086 0.495 -4.981 1.00 81.94 70 ALA A C 1
ATOM 571 O O . ALA A 1 70 ? 5.866 0.365 -5.922 1.00 81.94 70 ALA A O 1
ATOM 572 N N . LEU A 1 71 ? 4.550 1.681 -4.673 1.00 80.75 71 LEU A N 1
ATOM 573 C CA . LEU A 1 71 ? 4.841 2.903 -5.425 1.00 80.75 71 LEU A CA 1
ATOM 574 C C . LEU A 1 71 ? 6.303 3.333 -5.299 1.00 80.75 71 LEU A C 1
ATOM 576 O O . LEU A 1 71 ? 6.919 3.641 -6.317 1.00 80.75 71 LEU A O 1
ATOM 580 N N . CYS A 1 72 ? 6.884 3.307 -4.096 1.00 81.75 72 CYS A N 1
ATOM 581 C CA . CYS A 1 72 ? 8.308 3.590 -3.906 1.00 81.75 72 CYS A CA 1
ATOM 582 C C . CYS A 1 72 ? 9.184 2.628 -4.716 1.00 81.75 72 CYS A C 1
ATOM 584 O O . CYS A 1 72 ? 10.096 3.073 -5.407 1.00 81.75 72 CYS A O 1
ATOM 586 N N . CYS A 1 73 ? 8.862 1.333 -4.687 1.00 82.81 73 CYS A N 1
ATOM 587 C CA . CYS A 1 73 ? 9.564 0.309 -5.456 1.00 82.81 73 CYS A CA 1
ATOM 588 C C . CYS A 1 73 ? 9.459 0.574 -6.969 1.00 82.81 73 CYS A C 1
ATOM 590 O O . CYS A 1 73 ? 10.467 0.588 -7.674 1.00 82.81 73 CYS A O 1
ATOM 592 N N . SER A 1 74 ? 8.257 0.904 -7.457 1.00 77.44 74 SER A N 1
ATOM 593 C CA . SER A 1 74 ? 8.036 1.265 -8.862 1.00 77.44 74 SER A CA 1
ATOM 594 C C . SER A 1 74 ? 8.802 2.528 -9.273 1.00 77.44 74 SER A C 1
ATOM 596 O O . SER A 1 74 ? 9.396 2.562 -10.347 1.00 77.44 74 SER A O 1
ATOM 598 N N . ALA A 1 75 ? 8.876 3.539 -8.402 1.00 78.94 75 ALA A N 1
ATOM 599 C CA . ALA A 1 75 ? 9.634 4.759 -8.653 1.00 78.94 75 ALA A CA 1
ATOM 600 C C . ALA A 1 75 ? 11.147 4.487 -8.717 1.00 78.94 75 ALA A C 1
ATOM 602 O O . ALA A 1 75 ? 11.825 5.045 -9.575 1.00 78.94 75 ALA A O 1
ATOM 603 N N . SER A 1 76 ? 11.677 3.596 -7.869 1.00 81.00 76 SER A N 1
ATOM 604 C CA . SER A 1 76 ? 13.081 3.163 -7.936 1.00 81.00 76 SER A CA 1
ATOM 605 C C . SER A 1 76 ? 13.414 2.480 -9.262 1.00 81.00 76 SER A C 1
ATOM 607 O O . SER A 1 76 ? 14.449 2.785 -9.856 1.00 81.00 76 SER A O 1
ATOM 609 N N . VAL A 1 77 ? 12.519 1.623 -9.766 1.00 79.38 77 VAL A N 1
ATOM 610 C CA . VAL A 1 77 ? 12.689 0.991 -11.083 1.00 79.38 77 VAL A CA 1
ATOM 611 C C . VAL A 1 77 ? 12.702 2.043 -12.200 1.00 79.38 77 VAL A C 1
ATOM 613 O O . VAL A 1 77 ? 13.548 1.981 -13.090 1.00 79.38 77 VAL A O 1
ATOM 616 N N . MET A 1 78 ? 11.836 3.058 -12.116 1.00 70.44 78 MET A N 1
ATOM 617 C CA . MET A 1 78 ? 11.769 4.158 -13.092 1.00 70.44 78 MET A CA 1
ATOM 618 C C . MET A 1 78 ? 12.991 5.089 -13.059 1.00 70.44 78 MET A C 1
ATOM 620 O O . MET A 1 78 ? 13.350 5.662 -14.084 1.00 70.44 78 MET A O 1
ATOM 624 N N . LEU A 1 79 ? 13.665 5.218 -11.912 1.00 78.19 79 LEU A N 1
ATOM 625 C CA . LEU A 1 79 ? 14.917 5.976 -11.767 1.00 78.19 79 LEU A CA 1
ATOM 626 C C . LEU A 1 79 ? 16.151 5.236 -12.322 1.00 78.19 79 LEU A C 1
ATOM 628 O O . LEU A 1 79 ? 17.260 5.759 -12.242 1.00 78.19 79 LEU A O 1
ATOM 632 N N . GLY A 1 80 ? 15.972 4.038 -12.890 1.00 73.94 80 GLY A N 1
ATOM 633 C CA . GLY A 1 80 ? 17.035 3.257 -13.526 1.00 73.94 80 GLY A CA 1
ATOM 634 C C . GLY A 1 80 ? 17.597 2.119 -12.668 1.00 73.94 80 GLY A C 1
ATOM 635 O O . GLY A 1 80 ? 18.456 1.380 -13.145 1.00 73.94 80 GLY A O 1
ATOM 636 N N . PHE A 1 81 ? 17.098 1.915 -11.442 1.00 76.00 81 PHE A N 1
ATOM 637 C CA . PHE A 1 81 ? 17.441 0.748 -10.618 1.00 76.00 81 PHE A CA 1
ATOM 638 C C . PHE A 1 81 ? 16.574 -0.453 -11.018 1.00 76.00 81 PHE A C 1
ATOM 640 O O . PHE A 1 81 ? 15.660 -0.858 -10.299 1.00 76.00 81 PHE A O 1
ATOM 647 N N . TYR A 1 82 ? 16.830 -1.008 -12.205 1.00 75.25 82 TYR A N 1
ATOM 648 C CA . TYR A 1 82 ? 16.092 -2.166 -12.706 1.00 75.25 82 TYR A CA 1
ATOM 649 C C . TYR A 1 82 ? 16.634 -3.466 -12.099 1.00 75.25 82 TYR A C 1
ATOM 651 O O . TYR A 1 82 ? 17.696 -3.956 -12.482 1.00 75.25 82 TYR A O 1
ATOM 659 N N . HIS A 1 83 ? 15.872 -4.049 -11.173 1.00 79.62 83 HIS A N 1
ATOM 660 C CA . HIS A 1 83 ? 16.059 -5.426 -10.727 1.00 79.62 83 HIS A CA 1
ATOM 661 C C . HIS A 1 83 ? 14.745 -6.201 -10.897 1.00 79.62 83 HIS A C 1
ATOM 663 O O . HIS A 1 83 ? 13.702 -5.710 -10.457 1.00 79.62 83 HIS A O 1
ATOM 669 N N . PRO A 1 84 ? 14.776 -7.421 -11.465 1.00 79.12 84 PRO A N 1
ATOM 670 C CA . PRO A 1 84 ? 13.569 -8.228 -11.678 1.00 79.12 84 PRO A CA 1
ATOM 671 C C . PRO A 1 84 ? 12.847 -8.555 -10.361 1.00 79.12 84 PRO A C 1
ATOM 673 O O . PRO A 1 84 ? 11.620 -8.634 -10.317 1.00 79.12 84 PRO A O 1
ATOM 676 N N . GLU A 1 85 ? 13.603 -8.653 -9.265 1.00 82.62 85 GLU A N 1
ATOM 677 C CA . GLU A 1 85 ? 13.057 -8.846 -7.922 1.00 82.62 85 GLU A CA 1
ATOM 678 C C . GLU A 1 85 ? 12.190 -7.661 -7.470 1.00 82.62 85 GLU A C 1
ATOM 680 O O . GLU A 1 85 ? 11.129 -7.873 -6.895 1.00 82.62 85 GLU A O 1
ATOM 685 N N . LEU A 1 86 ? 12.577 -6.414 -7.776 1.00 78.81 86 LEU A N 1
ATOM 686 C CA . LEU A 1 86 ? 11.818 -5.209 -7.396 1.00 78.8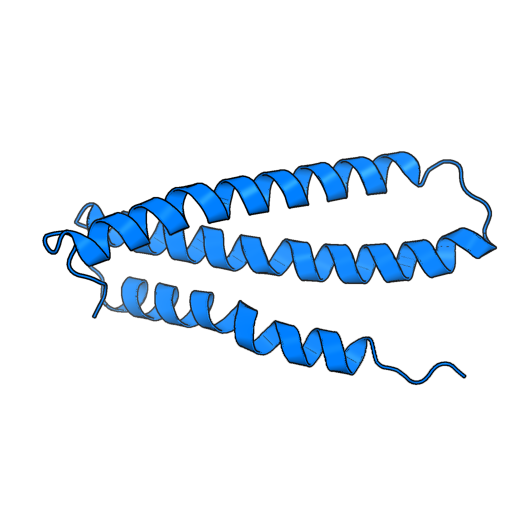1 86 LEU A CA 1
ATOM 687 C C . LEU A 1 86 ? 10.492 -5.100 -8.159 1.00 78.81 86 LEU A C 1
ATOM 689 O O . LEU A 1 86 ? 9.473 -4.679 -7.601 1.00 78.81 86 LEU A O 1
ATOM 693 N N . GLU A 1 87 ? 10.489 -5.511 -9.426 1.00 78.12 87 GLU A N 1
ATOM 694 C CA . GLU A 1 87 ? 9.279 -5.575 -10.245 1.00 78.12 87 GLU A CA 1
ATOM 695 C C . GLU A 1 87 ? 8.295 -6.611 -9.677 1.00 78.12 87 GLU A C 1
ATOM 697 O O . GLU A 1 87 ? 7.132 -6.286 -9.427 1.00 78.12 87 GLU A O 1
ATOM 702 N N . SER A 1 88 ? 8.772 -7.819 -9.362 1.00 82.06 88 SER A N 1
ATOM 703 C CA . SER A 1 88 ? 7.963 -8.865 -8.716 1.00 82.06 88 SER A CA 1
ATOM 704 C C . SER A 1 88 ? 7.403 -8.415 -7.359 1.00 82.06 88 SER A C 1
ATOM 706 O O . SER A 1 88 ? 6.214 -8.584 -7.077 1.00 82.06 88 SER A O 1
ATOM 708 N N . LEU A 1 89 ? 8.226 -7.749 -6.543 1.00 83.06 89 LEU A N 1
ATOM 709 C CA . LEU A 1 89 ? 7.838 -7.232 -5.227 1.00 83.06 89 LEU A CA 1
ATOM 710 C C . LEU A 1 89 ? 6.738 -6.166 -5.334 1.00 83.06 89 LEU A C 1
ATOM 712 O O . LEU A 1 89 ? 5.801 -6.155 -4.535 1.00 83.06 89 LEU A O 1
ATOM 716 N N . THR A 1 90 ? 6.806 -5.313 -6.359 1.00 82.88 90 THR A N 1
ATOM 717 C CA . THR A 1 90 ? 5.775 -4.306 -6.651 1.00 82.88 90 THR A CA 1
ATOM 718 C C . THR A 1 90 ? 4.428 -4.969 -6.942 1.00 82.88 90 THR A C 1
ATOM 720 O O . THR A 1 90 ? 3.407 -4.570 -6.376 1.00 82.88 90 THR A O 1
ATOM 723 N N . PHE A 1 91 ? 4.419 -6.023 -7.765 1.00 81.69 91 PHE A N 1
ATOM 724 C CA . PHE A 1 91 ? 3.200 -6.776 -8.067 1.00 81.69 91 PHE A CA 1
ATOM 725 C C . PHE A 1 91 ? 2.658 -7.525 -6.846 1.00 81.69 91 PHE A C 1
ATOM 727 O O . PHE A 1 91 ? 1.459 -7.453 -6.579 1.00 81.69 91 PHE A O 1
ATOM 734 N N . MET A 1 92 ? 3.521 -8.181 -6.062 1.00 85.00 92 MET A N 1
ATOM 735 C CA . MET A 1 92 ? 3.092 -8.869 -4.841 1.00 85.00 92 MET A CA 1
ATOM 736 C C . MET A 1 92 ? 2.454 -7.906 -3.837 1.00 85.00 92 MET A C 1
ATOM 738 O O . MET A 1 92 ? 1.386 -8.195 -3.302 1.00 85.00 92 MET A O 1
ATOM 742 N N . MET A 1 93 ? 3.059 -6.735 -3.620 1.00 83.12 93 MET A N 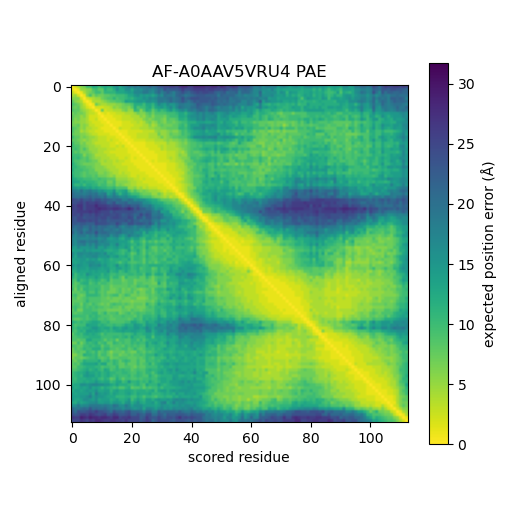1
ATOM 743 C CA . MET A 1 93 ? 2.522 -5.729 -2.700 1.00 83.12 93 MET A CA 1
ATOM 744 C C . MET A 1 93 ? 1.200 -5.132 -3.199 1.00 83.12 93 MET A C 1
ATOM 746 O O . MET A 1 93 ? 0.297 -4.904 -2.397 1.00 83.12 93 MET A O 1
ATOM 750 N N . GLY A 1 94 ? 1.039 -4.949 -4.514 1.00 78.62 94 GLY A N 1
ATOM 751 C CA . GLY A 1 94 ? -0.218 -4.497 -5.122 1.00 78.62 94 GLY A CA 1
ATOM 752 C C . GLY A 1 94 ? -1.365 -5.514 -5.042 1.00 78.62 94 GLY A C 1
ATOM 753 O O . GLY A 1 94 ? -2.532 -5.126 -5.095 1.00 78.62 94 GLY A O 1
ATOM 754 N N . MET A 1 95 ? -1.065 -6.807 -4.869 1.00 82.75 95 MET A N 1
ATOM 755 C CA . MET A 1 95 ? -2.077 -7.858 -4.702 1.00 82.75 95 MET A CA 1
ATOM 756 C C . MET A 1 95 ? -2.610 -7.986 -3.271 1.00 82.75 95 MET A C 1
ATOM 758 O O . MET A 1 95 ? -3.699 -8.526 -3.071 1.00 82.75 95 MET A O 1
ATOM 762 N N . ILE A 1 96 ? -1.889 -7.478 -2.270 1.00 82.56 96 ILE A N 1
ATOM 763 C CA . ILE A 1 96 ? -2.300 -7.577 -0.864 1.00 82.56 96 ILE A CA 1
ATOM 764 C C . ILE A 1 96 ? -3.658 -6.886 -0.617 1.00 82.56 96 ILE A C 1
ATOM 766 O O . ILE A 1 96 ? -4.527 -7.507 0.004 1.00 82.56 96 ILE A O 1
ATOM 770 N N . PRO A 1 97 ? -3.920 -5.661 -1.119 1.00 80.75 97 PRO A N 1
ATOM 771 C CA . PRO A 1 97 ? -5.197 -4.994 -0.888 1.00 80.75 97 PRO A CA 1
ATOM 772 C C . PRO A 1 97 ? -6.451 -5.699 -1.410 1.00 80.75 97 PRO A C 1
ATOM 774 O O . PRO A 1 97 ? -7.386 -5.864 -0.620 1.00 80.75 97 PRO A O 1
ATOM 777 N N . PRO A 1 98 ? -6.521 -6.140 -2.681 1.00 80.69 98 PRO A N 1
ATOM 778 C CA . PRO A 1 98 ? -7.704 -6.832 -3.184 1.00 80.69 98 PRO A CA 1
ATOM 779 C C . PRO A 1 98 ? -7.932 -8.190 -2.509 1.00 80.69 98 PRO A C 1
ATOM 781 O O . PRO A 1 98 ? -9.078 -8.617 -2.422 1.00 80.69 98 PRO A O 1
ATOM 784 N N . VAL A 1 99 ? -6.884 -8.846 -1.993 1.00 82.00 99 VAL A N 1
ATOM 785 C CA . VAL A 1 99 ? -7.009 -10.107 -1.240 1.00 82.00 99 VAL A CA 1
ATOM 786 C C . VAL A 1 99 ? -7.494 -9.863 0.189 1.00 82.00 99 VAL A C 1
ATOM 788 O O . VAL A 1 99 ? -8.355 -10.587 0.686 1.00 82.00 99 VAL A O 1
ATOM 791 N N . LEU A 1 100 ? -6.983 -8.832 0.861 1.00 80.12 100 LEU A N 1
ATOM 792 C CA . LEU A 1 100 ? -7.377 -8.519 2.234 1.00 80.12 100 LEU A CA 1
ATOM 793 C C . LEU A 1 100 ? -8.793 -7.947 2.327 1.00 80.12 100 LEU A C 1
ATOM 795 O O . LEU A 1 100 ? -9.485 -8.236 3.298 1.00 80.12 100 LEU A O 1
ATOM 799 N N . ASN A 1 101 ? -9.250 -7.171 1.341 1.00 78.38 101 ASN A N 1
ATOM 800 C CA . ASN A 1 101 ? -10.573 -6.541 1.371 1.00 78.38 101 ASN A CA 1
ATOM 801 C C . ASN A 1 101 ? -11.735 -7.539 1.627 1.00 78.38 101 ASN A C 1
ATOM 803 O O . ASN A 1 101 ? -12.471 -7.340 2.593 1.00 78.38 101 ASN A O 1
ATOM 807 N N . PRO A 1 102 ? -11.879 -8.658 0.884 1.00 79.75 102 PRO A N 1
ATOM 808 C CA . PRO A 1 102 ? -12.915 -9.656 1.159 1.00 79.75 102 PRO A CA 1
ATOM 809 C C . PRO A 1 102 ? -12.687 -10.415 2.473 1.00 79.75 102 PRO A C 1
ATOM 811 O O . PRO A 1 102 ? -13.655 -10.727 3.163 1.00 79.75 102 PRO A O 1
ATOM 814 N N 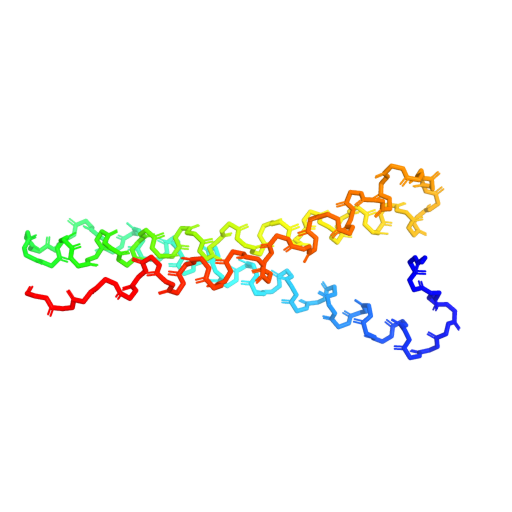. VAL A 1 103 ? -11.433 -10.682 2.864 1.00 80.50 103 VAL A N 1
ATOM 815 C CA . VAL A 1 103 ? -11.112 -11.336 4.150 1.00 80.50 103 VAL A CA 1
ATOM 816 C C . VAL A 1 103 ? -11.593 -10.481 5.322 1.00 80.50 103 VAL A C 1
ATOM 818 O O . VAL A 1 103 ? -12.211 -10.990 6.255 1.00 80.50 103 VAL A O 1
ATOM 821 N N . ILE A 1 104 ? -11.363 -9.171 5.242 1.00 74.31 104 ILE A N 1
ATOM 822 C CA . ILE A 1 104 ? -11.847 -8.173 6.195 1.00 74.31 104 ILE A CA 1
ATOM 823 C C . ILE A 1 104 ? -13.375 -8.194 6.208 1.00 74.31 104 ILE A C 1
ATOM 825 O O . ILE A 1 104 ? -13.965 -8.375 7.270 1.00 74.31 104 ILE A O 1
ATOM 829 N N . THR A 1 105 ? -14.031 -8.092 5.049 1.00 77.50 105 THR A N 1
ATOM 830 C CA . THR A 1 105 ? -15.499 -8.121 4.967 1.00 77.50 105 THR A CA 1
ATOM 831 C C . THR A 1 105 ? -16.091 -9.372 5.617 1.00 77.50 105 THR A C 1
ATOM 833 O O . THR A 1 105 ? -17.001 -9.251 6.433 1.00 77.50 105 THR A O 1
ATOM 836 N N . VAL A 1 106 ? -15.548 -10.558 5.332 1.00 78.88 106 VAL A N 1
ATOM 837 C CA . VAL A 1 106 ? -16.024 -11.831 5.901 1.00 78.88 106 VAL A CA 1
ATOM 838 C C . VAL A 1 106 ? -15.759 -11.913 7.406 1.00 78.88 106 VAL A C 1
ATOM 840 O O . VAL A 1 106 ? -16.623 -12.366 8.156 1.00 78.88 106 VAL A O 1
ATOM 843 N N . TRP A 1 107 ? -14.603 -11.438 7.879 1.00 74.06 107 TRP A N 1
ATOM 844 C CA . TRP A 1 107 ? -14.280 -11.419 9.310 1.00 74.06 107 TRP A CA 1
ATOM 845 C C . TRP A 1 107 ? -15.1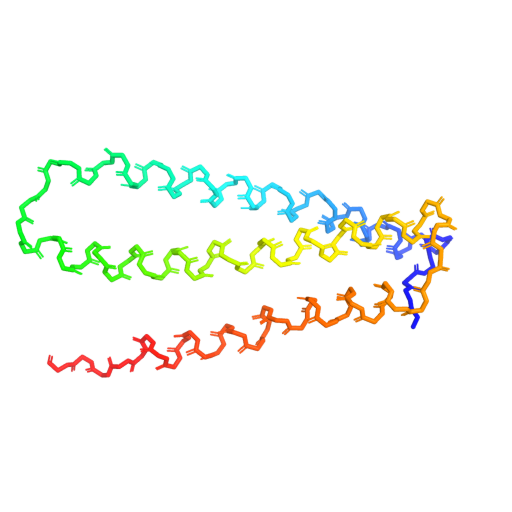84 -10.460 10.099 1.00 74.06 107 TRP A C 1
ATOM 847 O O . TRP A 1 107 ? -15.564 -10.751 11.236 1.00 74.06 107 TRP A O 1
ATOM 857 N N . PHE A 1 108 ? -15.561 -9.336 9.485 1.00 67.31 108 PHE A N 1
ATOM 858 C CA . PHE A 1 108 ? -16.431 -8.323 10.080 1.00 67.31 108 PHE A CA 1
ATOM 859 C C . PHE A 1 108 ? -17.928 -8.625 9.939 1.00 67.31 108 PHE A C 1
ATOM 861 O O . PHE A 1 108 ? -18.705 -8.188 10.784 1.00 67.31 108 PHE A O 1
ATOM 868 N N . MET A 1 109 ? -18.335 -9.442 8.965 1.00 69.88 109 MET A N 1
ATOM 869 C CA . MET A 1 109 ? -19.701 -9.967 8.808 1.00 69.88 109 MET A CA 1
ATOM 870 C C . MET A 1 109 ? -20.057 -11.088 9.802 1.00 69.88 109 MET A C 1
ATOM 872 O O . MET A 1 109 ? -20.931 -11.916 9.533 1.00 69.88 109 MET A O 1
ATOM 876 N N . LYS A 1 110 ? -19.422 -11.141 10.978 1.00 57.38 110 LYS A N 1
ATOM 877 C CA . LYS A 1 110 ? -19.852 -12.079 12.019 1.00 57.38 110 LYS A CA 1
ATOM 878 C C . LYS A 1 110 ? -21.307 -11.740 12.392 1.00 57.38 110 LYS A C 1
ATOM 880 O O . LYS A 1 110 ? -21.576 -10.578 12.703 1.00 57.38 110 LYS A O 1
ATOM 885 N N . PRO A 1 111 ? -22.248 -12.701 12.320 1.00 53.91 111 PRO A N 1
ATOM 886 C CA . PRO A 1 111 ? -23.667 -12.410 12.433 1.00 53.91 111 PRO A CA 1
ATOM 887 C C . PRO A 1 111 ? -23.948 -11.762 13.780 1.00 53.91 111 PRO A C 1
ATOM 889 O O . PRO A 1 111 ? -23.545 -12.278 14.823 1.00 53.91 111 PRO A O 1
ATOM 892 N N . TYR A 1 112 ? -24.616 -10.615 13.712 1.00 46.03 112 TYR A N 1
ATOM 893 C CA . TYR A 1 112 ? -25.225 -9.924 14.836 1.00 46.03 112 TYR A CA 1
ATOM 894 C C . TYR A 1 112 ? -26.037 -10.959 15.637 1.00 46.03 112 TYR A C 1
ATOM 896 O O . TYR A 1 112 ? -27.065 -11.438 15.160 1.00 46.03 112 TYR A O 1
ATOM 904 N N . ARG A 1 113 ? -25.520 -11.379 16.793 1.00 44.03 113 ARG A N 1
ATOM 905 C CA . ARG A 1 113 ? -26.230 -12.186 17.790 1.00 44.03 113 ARG A CA 1
ATOM 906 C C . ARG A 1 113 ? -26.312 -11.374 19.066 1.00 44.03 113 ARG A C 1
ATOM 908 O O . ARG A 1 113 ? -25.271 -10.778 19.426 1.00 44.03 113 ARG A O 1
#

InterPro domains:
  IPR019421 7TM GPCR, serpentine receptor class d (Srd) [PF10317] (12-113)
  IPR050920 Nematode receptor-like class delta [PTHR22945] (3-113)

pLDDT: mean 72.91, std 8.77, range [44.03, 85.0]